Protein AF-A0A6P6VI72-F1 (afdb_monomer)

Secondary structure (DSSP, 8-state):
--------------GGGTTS--SS-----S--B-TTSSBPEEEE--STTSTT-EEEE-TTTTSTTS---EEE-PPPPPHHHHHHHHHHHHHHHHHHHHHHHHHHHHHHHHHHHHHHHHHHHHHHHHHHTSS----------

Mean predicted aligned error: 15.2 Å

Foldseek 3Di:
DDQPDDPDDDDPDDPPVVPPPPDDPPDDPDFDAFPVRHGWDKDADCDPVGHRWIWTAFPCANHPPGPNDIGTDDDDDPPVCVPVVVVVVVVVVVVVVVVVVVVVVVVVVVCVVVVVVVVVVVVVVVVVPPPPDDDDDDDDD

Radius of gyration: 37.52 Å; Cα contacts (8 Å, |Δi|>4): 87; chains: 1; bounding box: 68×48×122 Å

Nearest PDB structures (foldseek):
  7jl5-assembly1_A  TM=8.014E-01  e=8.087E-03  Homo sapiens

Structure (mmCIF, N/CA/C/O backbone):
data_AF-A0A6P6VI72-F1
#
_entry.id   AF-A0A6P6VI72-F1
#
loop_
_atom_site.group_PDB
_atom_site.id
_atom_site.type_symbol
_atom_site.label_atom_id
_atom_site.label_alt_id
_atom_site.label_comp_id
_atom_site.label_asym_id
_atom_site.label_entity_id
_atom_site.label_seq_id
_atom_site.pdbx_PDB_ins_code
_atom_site.Cartn_x
_atom_site.Cartn_y
_atom_site.Cartn_z
_atom_site.occupancy
_atom_site.B_iso_or_equiv
_atom_site.auth_seq_id
_atom_site.auth_comp_id
_atom_site.auth_asym_id
_atom_site.auth_atom_id
_atom_site.pdbx_PDB_model_num
ATOM 1 N N . MET A 1 1 ? -21.541 -17.098 5.879 1.00 33.81 1 MET A N 1
ATOM 2 C CA . MET A 1 1 ? -21.986 -16.789 7.252 1.00 33.81 1 MET A CA 1
ATOM 3 C C . MET A 1 1 ? -20.818 -17.137 8.145 1.00 33.81 1 MET A C 1
ATOM 5 O O . MET A 1 1 ? -20.453 -18.300 8.173 1.00 33.81 1 MET A O 1
ATOM 9 N N . ILE A 1 2 ? -20.133 -16.143 8.708 1.00 41.06 2 ILE A N 1
ATOM 10 C CA . ILE A 1 2 ? -18.935 -16.392 9.517 1.00 41.06 2 ILE A CA 1
ATOM 11 C C . ILE A 1 2 ? -19.431 -16.778 10.911 1.00 41.06 2 ILE A C 1
ATOM 13 O O . ILE A 1 2 ? -20.014 -15.943 11.602 1.00 41.06 2 ILE A O 1
ATOM 17 N N . GLU A 1 3 ? -19.286 -18.054 11.270 1.00 39.03 3 GLU A N 1
ATOM 18 C CA . GLU A 1 3 ? -19.596 -18.570 12.603 1.00 39.03 3 GLU A CA 1
ATOM 19 C C . GLU A 1 3 ? -18.712 -17.866 13.633 1.00 39.03 3 GLU A C 1
ATOM 21 O O . GLU A 1 3 ? -17.522 -18.135 13.780 1.00 39.03 3 GLU A O 1
ATOM 26 N N . ALA A 1 4 ? -19.314 -16.935 14.365 1.00 48.12 4 ALA A N 1
ATOM 27 C CA . ALA A 1 4 ? -18.784 -16.471 15.630 1.00 48.12 4 ALA A CA 1
ATOM 28 C C . ALA A 1 4 ? -19.074 -17.560 16.667 1.00 48.12 4 ALA A C 1
ATOM 30 O O . ALA A 1 4 ? -20.086 -17.519 17.363 1.00 48.12 4 ALA A O 1
ATOM 31 N N . THR A 1 5 ? -18.218 -18.573 16.751 1.00 50.84 5 THR A N 1
ATOM 32 C CA . THR A 1 5 ? -18.278 -19.543 17.842 1.00 50.84 5 THR A CA 1
ATOM 33 C C . THR A 1 5 ? -16.997 -19.481 18.658 1.00 50.84 5 THR A C 1
ATOM 35 O O . THR A 1 5 ? -15.893 -19.571 18.134 1.00 50.84 5 THR A O 1
ATOM 38 N N . GLN A 1 6 ? -17.217 -19.348 19.968 1.00 43.47 6 GLN A N 1
ATOM 39 C CA . GLN A 1 6 ? -16.291 -19.539 21.084 1.00 43.47 6 GLN A CA 1
ATOM 40 C C . GLN A 1 6 ? -15.496 -18.321 21.591 1.00 43.47 6 GLN A C 1
ATOM 42 O O . GLN A 1 6 ? -14.293 -18.167 21.403 1.00 43.47 6 GLN A O 1
ATOM 47 N N . CYS A 1 7 ? -16.173 -17.531 22.434 1.00 41.78 7 CYS A N 1
ATOM 48 C CA . CYS A 1 7 ? -15.556 -17.106 23.691 1.00 41.78 7 CYS A CA 1
ATOM 49 C C . CYS A 1 7 ? -15.208 -18.370 24.494 1.00 41.78 7 CYS A C 1
ATOM 51 O O . CYS A 1 7 ? -16.119 -19.096 24.887 1.00 41.78 7 CYS A O 1
ATOM 53 N N . ASN A 1 8 ? -13.925 -18.643 24.740 1.00 41.75 8 ASN A N 1
ATOM 54 C CA . ASN A 1 8 ? -13.523 -19.656 25.713 1.00 41.75 8 ASN A CA 1
ATOM 55 C C . ASN A 1 8 ? -13.423 -18.986 27.098 1.00 41.75 8 ASN A C 1
ATOM 57 O O . ASN A 1 8 ? -12.559 -18.122 27.281 1.00 41.75 8 ASN A O 1
ATOM 61 N N . PRO A 1 9 ? -14.307 -19.298 28.061 1.00 56.25 9 PRO A N 1
ATOM 62 C CA . PRO A 1 9 ? -14.168 -18.820 29.425 1.00 56.25 9 PRO A CA 1
ATOM 63 C C . PRO A 1 9 ? -13.152 -19.708 30.160 1.00 56.25 9 PRO A C 1
ATOM 65 O O . PRO A 1 9 ? -13.051 -20.895 29.881 1.00 56.25 9 PRO A O 1
ATOM 68 N N . LEU A 1 10 ? -12.465 -19.139 31.155 1.00 37.06 10 LEU A N 1
ATOM 69 C CA . LEU A 1 10 ? -11.493 -19.778 32.064 1.00 37.06 10 LEU A CA 1
ATOM 70 C C . LEU A 1 10 ? -10.015 -19.693 31.644 1.00 37.06 10 LEU A C 1
ATOM 72 O O . LEU A 1 10 ? -9.345 -20.674 31.334 1.00 37.06 10 LEU A O 1
ATOM 76 N N . ARG A 1 11 ? -9.440 -18.510 31.871 1.00 36.50 11 ARG A N 1
ATOM 77 C CA . ARG A 1 11 ? -8.208 -18.438 32.665 1.00 36.50 11 ARG A CA 1
ATOM 78 C C . ARG A 1 11 ? -8.388 -17.316 33.677 1.00 36.50 11 ARG A C 1
ATOM 80 O O . ARG A 1 11 ? -8.614 -16.178 33.284 1.00 36.50 11 ARG A O 1
ATOM 87 N N . SER A 1 12 ? -8.380 -17.662 34.961 1.00 32.91 12 SER A N 1
ATOM 88 C CA . SER A 1 12 ? -8.450 -16.726 36.085 1.00 32.91 12 SER A CA 1
ATOM 89 C C . SER A 1 12 ? -7.448 -15.590 35.874 1.00 32.91 12 SER A C 1
ATOM 91 O O . SER A 1 12 ? -6.236 -15.812 35.921 1.00 32.91 12 SER A O 1
ATOM 93 N N . PHE A 1 13 ? -7.957 -14.399 35.571 1.00 40.06 13 PHE A N 1
ATOM 94 C CA . PHE A 1 13 ? -7.150 -13.200 35.411 1.00 40.06 13 PHE A CA 1
ATOM 95 C C . PHE A 1 13 ? -6.790 -12.712 36.814 1.00 40.06 13 PHE A C 1
ATOM 97 O O . PHE A 1 13 ? -7.642 -12.230 37.556 1.00 40.06 13 PHE A O 1
ATOM 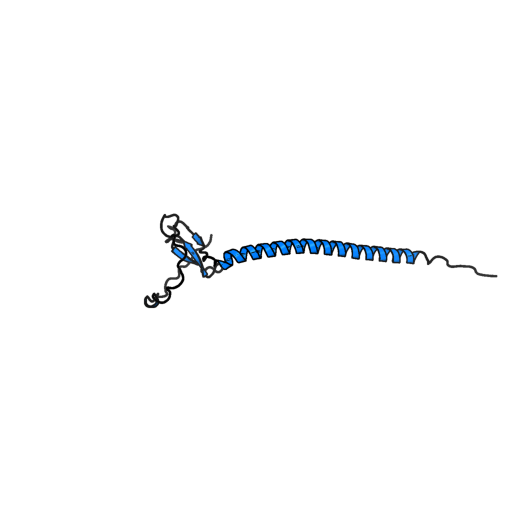104 N N . ASP A 1 14 ? -5.545 -12.950 37.209 1.00 41.22 14 ASP A N 1
ATOM 105 C CA . ASP A 1 14 ? -4.980 -12.46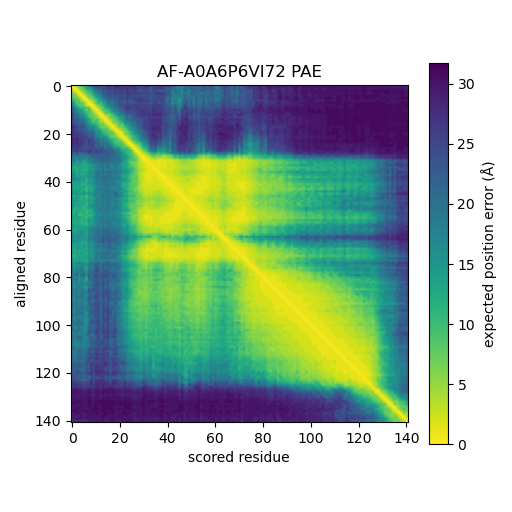7 38.462 1.00 41.22 14 ASP A CA 1
ATOM 106 C C . ASP A 1 14 ? -4.853 -10.934 38.399 1.00 41.22 14 ASP A C 1
ATOM 108 O O . ASP A 1 14 ? -4.084 -10.387 37.604 1.00 41.22 14 ASP A O 1
ATOM 112 N N . GLN A 1 15 ? -5.636 -10.252 39.237 1.00 44.12 15 GLN A N 1
ATOM 113 C CA . GLN A 1 15 ? -5.708 -8.791 39.369 1.00 44.12 15 GLN A CA 1
ATOM 114 C C . GLN A 1 15 ? -4.389 -8.150 39.843 1.00 44.12 15 GLN A C 1
ATOM 116 O O . GLN A 1 15 ? -4.244 -6.930 39.810 1.00 44.12 15 GLN A O 1
ATOM 121 N N . SER A 1 16 ? -3.387 -8.940 40.244 1.00 37.41 16 SER A N 1
ATOM 122 C CA . SER A 1 16 ? -2.093 -8.429 40.715 1.00 37.41 16 SER A CA 1
ATOM 123 C C . SER A 1 16 ? -1.173 -7.881 39.612 1.00 37.41 16 SER A C 1
ATOM 125 O O . SER A 1 16 ? -0.183 -7.214 39.919 1.00 37.41 16 SER A O 1
ATOM 127 N N . LYS A 1 17 ? -1.484 -8.102 38.323 1.00 38.94 17 LYS A N 1
ATOM 128 C CA . LYS A 1 17 ? -0.641 -7.650 37.192 1.00 38.94 17 LYS A CA 1
ATOM 129 C C . LYS A 1 17 ? -1.065 -6.328 36.545 1.00 38.94 17 LYS A C 1
ATOM 131 O O . LYS A 1 17 ? -0.441 -5.888 35.581 1.00 38.94 17 LYS A O 1
ATOM 136 N N . GLU A 1 18 ? -2.070 -5.658 37.099 1.00 39.41 18 GLU A N 1
ATOM 137 C CA . GLU 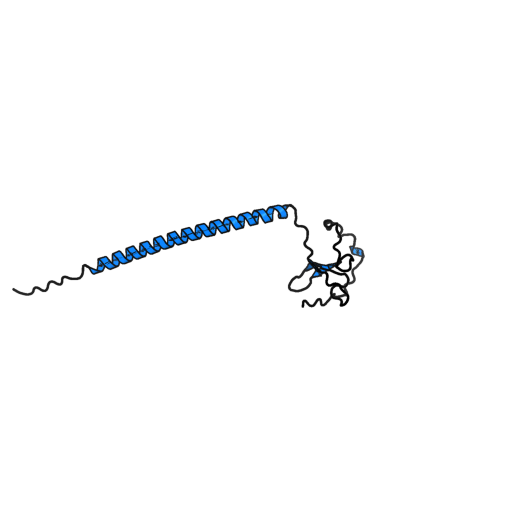A 1 18 ? -2.702 -4.465 36.517 1.00 39.41 18 GLU A CA 1
ATOM 138 C C . GLU A 1 18 ? -1.819 -3.194 36.527 1.00 39.41 18 GLU A C 1
ATOM 140 O O . GLU A 1 18 ? -2.162 -2.184 35.917 1.00 39.41 18 GLU A O 1
ATOM 145 N N . ASN A 1 19 ? -0.638 -3.239 37.157 1.00 28.67 19 ASN A N 1
ATOM 146 C CA . ASN A 1 19 ? 0.215 -2.060 37.352 1.00 28.67 19 ASN A CA 1
ATOM 147 C C . ASN A 1 19 ? 1.510 -2.010 36.516 1.00 28.67 19 ASN A C 1
ATOM 149 O O . ASN A 1 19 ? 2.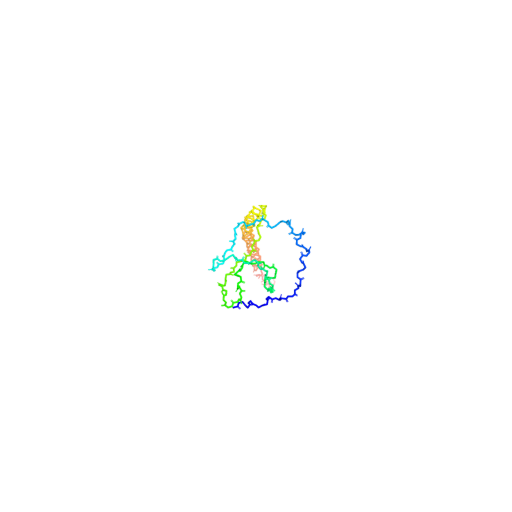273 -1.065 36.682 1.00 28.67 19 ASN A O 1
ATOM 153 N N . VAL A 1 20 ? 1.775 -2.965 35.610 1.00 38.22 20 VAL A N 1
ATOM 154 C CA . VAL A 1 20 ? 3.031 -2.982 34.810 1.00 38.22 20 VAL A CA 1
ATOM 155 C C . VAL A 1 20 ? 2.808 -2.766 33.304 1.00 38.22 20 VAL A C 1
ATOM 157 O O . VAL A 1 20 ? 3.749 -2.462 32.580 1.00 38.22 20 VAL A O 1
ATOM 160 N N . VAL A 1 21 ? 1.567 -2.812 32.812 1.00 37.31 21 VAL A N 1
ATOM 161 C CA . VAL A 1 21 ? 1.241 -2.504 31.404 1.00 37.31 21 VAL A CA 1
ATOM 162 C C . VAL A 1 21 ? 0.489 -1.172 31.327 1.00 37.31 21 VAL A C 1
ATOM 164 O O . VAL A 1 21 ? -0.651 -1.096 30.886 1.00 37.31 21 VAL A O 1
ATOM 167 N N . LYS A 1 22 ? 1.121 -0.105 31.818 1.00 38.16 22 LYS A N 1
ATOM 168 C CA . LYS A 1 22 ? 0.681 1.283 31.618 1.00 38.16 22 LYS A CA 1
ATOM 169 C C . LYS A 1 22 ? 1.779 2.056 30.903 1.00 38.16 22 LYS A C 1
ATOM 171 O O . LYS A 1 22 ? 2.387 2.939 31.478 1.00 38.16 22 LYS A O 1
ATOM 176 N N . GLU A 1 23 ? 2.047 1.706 29.653 1.00 43.16 23 GLU A N 1
ATOM 177 C CA . GLU A 1 23 ? 2.812 2.576 28.760 1.00 43.16 23 GLU A CA 1
ATOM 178 C C . GLU A 1 23 ? 2.486 2.177 27.307 1.00 43.16 23 GLU A C 1
ATOM 180 O O . GLU A 1 23 ? 2.757 1.047 26.901 1.00 43.16 23 GLU A O 1
ATOM 185 N N . SER A 1 24 ? 1.900 3.104 26.534 1.00 44.12 24 SER A N 1
ATOM 186 C CA . SER A 1 24 ? 1.738 3.114 25.057 1.00 44.12 24 SER A CA 1
ATOM 187 C C . SER A 1 24 ? 0.387 2.810 24.363 1.00 44.12 24 SER A C 1
ATOM 189 O O . SER A 1 24 ? 0.376 2.692 23.137 1.00 44.12 24 SER A O 1
ATOM 191 N N . GLU A 1 25 ? -0.767 2.812 25.042 1.00 52.38 25 GLU A N 1
ATOM 192 C CA . GLU A 1 25 ? -2.086 2.867 24.359 1.00 52.38 25 GLU A CA 1
ATOM 193 C C . GLU A 1 25 ? -2.816 4.201 24.592 1.00 52.38 25 GLU A C 1
ATOM 195 O O . GLU A 1 25 ? -3.921 4.247 25.119 1.00 52.38 25 GLU A O 1
ATOM 200 N N . GLU A 1 26 ? -2.223 5.313 24.163 1.00 50.94 26 GLU A N 1
ATOM 201 C CA . GLU A 1 26 ? -2.953 6.578 24.028 1.00 50.94 26 GLU A CA 1
ATOM 202 C C . GLU A 1 26 ? -2.735 7.149 22.628 1.00 50.94 26 GLU A C 1
ATOM 204 O O . GLU A 1 26 ? -1.843 7.955 22.429 1.00 50.94 26 GLU A O 1
ATOM 209 N N . VAL A 1 27 ? -3.535 6.700 21.650 1.00 55.56 27 VAL A N 1
ATOM 210 C CA . VAL A 1 27 ? -4.018 7.515 20.516 1.00 55.56 27 VAL A CA 1
ATOM 211 C C . VAL A 1 27 ? -5.280 6.836 19.963 1.00 55.56 27 VAL A C 1
ATOM 213 O O . VAL A 1 27 ? -5.205 5.933 19.133 1.00 55.56 27 VAL A O 1
ATOM 216 N N . THR A 1 28 ? -6.446 7.240 20.467 1.00 48.91 28 THR A N 1
ATOM 217 C CA . THR A 1 28 ? -7.753 7.346 19.773 1.00 48.91 28 THR A CA 1
ATOM 218 C C . THR A 1 28 ? -8.760 7.822 20.819 1.00 48.91 28 THR A C 1
ATOM 220 O O . THR A 1 28 ? -9.471 7.046 21.440 1.00 48.91 28 THR A O 1
ATOM 223 N N . THR A 1 29 ? -8.792 9.127 21.076 1.00 59.69 29 THR A N 1
ATOM 224 C CA . THR A 1 29 ? -9.616 9.734 22.138 1.00 59.69 29 THR A CA 1
ATOM 225 C C . THR A 1 29 ? -11.109 9.826 21.794 1.00 59.69 29 THR A C 1
ATOM 227 O O . THR A 1 29 ? -11.864 10.479 22.510 1.00 59.69 29 THR A O 1
ATOM 230 N N . VAL A 1 30 ? -11.566 9.156 20.727 1.00 74.62 30 VAL A N 1
ATOM 231 C CA . VAL A 1 30 ? -12.988 9.080 20.368 1.00 74.62 30 VAL A CA 1
ATOM 232 C C . VAL A 1 30 ? -13.479 7.641 20.544 1.00 74.62 30 VAL A C 1
ATOM 234 O O . VAL A 1 30 ? -13.006 6.750 19.832 1.00 74.62 30 VAL A O 1
ATOM 237 N N . PRO A 1 31 ? -14.430 7.386 21.461 1.00 82.94 31 PRO A N 1
ATOM 238 C CA . PRO A 1 31 ? -14.991 6.056 21.645 1.00 82.94 31 PRO A CA 1
ATOM 239 C C . PRO A 1 31 ? -15.788 5.634 20.403 1.00 82.94 31 PRO A C 1
ATOM 241 O O . PRO A 1 31 ? -16.751 6.286 19.996 1.00 82.94 31 PRO A O 1
ATOM 244 N N . VAL A 1 32 ? -15.399 4.509 19.799 1.00 91.88 32 VAL A N 1
ATOM 245 C CA . VAL A 1 32 ? -16.131 3.904 18.679 1.00 91.88 32 VAL A CA 1
ATOM 246 C C . VAL A 1 32 ? -17.472 3.383 19.200 1.00 91.88 32 VAL A C 1
ATOM 248 O O . VAL A 1 32 ? -17.508 2.569 20.123 1.00 91.88 32 VAL A O 1
ATOM 251 N N . THR A 1 33 ? -18.580 3.844 18.621 1.00 95.56 33 THR A N 1
ATOM 252 C CA . THR A 1 33 ? -19.945 3.529 19.079 1.00 95.56 33 THR A CA 1
ATOM 253 C C . THR A 1 33 ? -20.606 2.518 18.140 1.00 95.56 33 THR A C 1
ATOM 255 O O . THR A 1 33 ? -20.512 2.646 16.922 1.00 95.56 33 THR A O 1
ATOM 258 N N . CYS A 1 34 ? -21.276 1.505 18.694 1.00 94.94 34 CYS A N 1
ATOM 259 C CA . CYS A 1 34 ? -22.027 0.518 17.914 1.00 94.94 34 CYS A CA 1
ATOM 260 C C . CYS A 1 34 ? -23.410 1.043 17.484 1.00 94.94 34 CYS A C 1
ATOM 262 O O . CYS A 1 34 ? -23.881 2.070 17.970 1.00 94.94 34 CYS A O 1
ATOM 264 N N . HIS A 1 35 ? -24.128 0.291 16.643 1.00 94.06 35 HIS A N 1
ATOM 265 C CA . HIS A 1 35 ? -25.464 0.684 16.165 1.00 94.06 35 HIS A CA 1
ATOM 266 C C . HIS A 1 35 ? -26.539 0.772 17.263 1.00 94.06 35 HIS A C 1
ATOM 268 O O . HIS A 1 35 ? -27.592 1.355 17.036 1.00 94.06 35 HIS A O 1
ATOM 274 N N . CYS A 1 36 ? -26.281 0.247 18.466 1.00 92.69 36 CYS A N 1
ATOM 275 C CA . CYS A 1 36 ? -27.163 0.436 19.624 1.00 92.69 36 CYS A CA 1
ATOM 276 C C . CYS A 1 36 ? -26.976 1.798 20.318 1.00 92.69 36 CYS A C 1
ATOM 278 O O . CYS A 1 36 ? -27.606 2.029 21.346 1.00 92.69 36 CYS A O 1
ATOM 280 N N . GLY A 1 37 ? -26.053 2.649 19.850 1.00 92.62 37 GLY A N 1
ATOM 281 C CA . GLY A 1 37 ? -25.683 3.899 20.527 1.00 92.62 37 GLY A CA 1
ATOM 282 C C . GLY A 1 37 ? -24.787 3.706 21.758 1.00 92.62 37 GLY A C 1
ATOM 283 O O . GLY A 1 37 ? -24.546 4.654 22.497 1.00 92.62 37 GLY A O 1
ATOM 284 N N . LYS A 1 38 ? -24.286 2.486 21.993 1.00 92.38 38 LYS A N 1
ATOM 285 C CA . LYS A 1 38 ? -23.392 2.145 23.114 1.00 92.38 38 LYS A CA 1
ATOM 286 C C . LYS A 1 38 ? -21.935 2.073 22.658 1.00 92.38 38 LYS A C 1
ATOM 288 O O . LYS A 1 38 ? -21.677 1.721 21.503 1.00 92.38 38 LYS A O 1
ATOM 293 N N . ALA A 1 39 ? -20.991 2.326 23.565 1.00 93.38 39 ALA A N 1
ATOM 294 C CA . ALA A 1 39 ? -19.568 2.137 23.292 1.00 93.38 39 ALA A CA 1
ATOM 295 C C . ALA A 1 39 ? -19.279 0.686 22.867 1.00 93.38 39 ALA A C 1
ATOM 297 O O . ALA A 1 39 ? -19.791 -0.269 23.453 1.00 93.38 39 ALA A O 1
ATOM 298 N N . SER A 1 40 ? -18.482 0.528 21.815 1.00 94.06 40 SER A N 1
ATOM 299 C CA . SER A 1 40 ? -18.052 -0.780 21.326 1.00 94.06 40 SER A CA 1
ATOM 300 C C . SER A 1 40 ? -16.921 -1.350 22.185 1.00 94.06 40 SER A C 1
ATOM 302 O O . SER A 1 40 ? -16.170 -0.616 22.830 1.00 94.06 40 SER A O 1
ATOM 304 N N . LYS A 1 41 ? -16.792 -2.678 22.191 1.00 92.50 41 LYS A N 1
ATOM 305 C CA . LYS A 1 41 ? -15.700 -3.397 22.854 1.00 92.50 41 LYS A CA 1
ATOM 306 C C . LYS A 1 41 ? -14.623 -3.749 21.840 1.00 92.50 41 LYS A C 1
ATOM 308 O O . LYS A 1 41 ? -14.940 -4.176 20.736 1.00 92.50 41 LYS A O 1
ATOM 313 N N . LEU A 1 42 ? -13.361 -3.628 22.233 1.00 93.38 42 LEU A N 1
ATOM 314 C CA . LEU A 1 42 ? -12.226 -4.067 21.429 1.00 93.38 42 LEU A CA 1
ATOM 315 C C . LEU A 1 42 ? -11.913 -5.538 21.747 1.00 93.38 42 LEU A C 1
ATOM 317 O O . LEU A 1 42 ? -11.514 -5.857 22.866 1.00 93.38 42 LEU A O 1
ATOM 321 N N . ARG A 1 43 ? -12.115 -6.438 20.782 1.00 93.25 43 ARG A N 1
ATOM 322 C CA . ARG A 1 43 ? -11.841 -7.883 20.885 1.00 93.25 43 ARG A CA 1
ATOM 323 C C . ARG A 1 43 ? -10.714 -8.298 19.936 1.00 93.25 43 ARG A C 1
ATOM 325 O O . ARG A 1 43 ? -10.348 -7.548 19.036 1.00 93.25 43 ARG A O 1
ATOM 332 N N . THR A 1 44 ? -10.171 -9.497 20.138 1.00 93.50 44 THR A N 1
ATOM 333 C CA . THR A 1 44 ? -9.148 -10.113 19.279 1.00 93.50 44 THR A CA 1
ATOM 334 C C . THR A 1 44 ? -9.760 -11.282 18.517 1.00 93.50 44 THR A C 1
ATOM 336 O O . THR A 1 44 ? -10.453 -12.109 19.106 1.00 93.50 44 THR A O 1
ATOM 339 N N . SER A 1 45 ? -9.517 -11.335 17.213 1.00 92.31 45 SER A N 1
ATOM 340 C CA . SER A 1 45 ? -9.880 -12.447 16.346 1.00 92.31 45 SER A CA 1
ATOM 341 C C . SER A 1 45 ? -8.932 -13.620 16.574 1.00 92.31 45 SER A C 1
ATOM 343 O O . SER A 1 45 ? -7.714 -13.452 16.616 1.00 92.31 45 SER A O 1
ATOM 345 N N . TRP A 1 46 ? -9.506 -14.810 16.699 1.00 91.62 46 TRP A N 1
ATOM 346 C CA . TRP A 1 46 ? -8.781 -16.074 16.855 1.00 91.62 46 TRP A CA 1
ATOM 347 C C . TRP A 1 46 ? -9.107 -17.068 15.737 1.00 91.62 46 TRP A C 1
ATOM 349 O O . TRP A 1 46 ? -8.788 -18.243 15.848 1.00 91.62 46 TRP A O 1
ATOM 359 N N . THR A 1 47 ? -9.749 -16.603 14.664 1.00 89.62 47 THR A N 1
ATOM 360 C CA . THR A 1 47 ? -9.998 -17.414 13.467 1.00 89.62 47 THR A CA 1
ATOM 361 C C . THR A 1 47 ? -8.691 -17.673 12.724 1.00 89.62 47 THR A C 1
ATOM 363 O O . THR A 1 47 ? -7.872 -16.754 12.639 1.00 89.62 47 THR A O 1
ATOM 366 N N . ASP A 1 48 ? -8.560 -18.829 12.075 1.00 92.50 48 ASP A N 1
ATOM 367 C CA . ASP A 1 48 ? -7.386 -19.176 11.255 1.00 92.50 48 ASP A CA 1
ATOM 368 C C . ASP A 1 48 ? -7.101 -18.161 10.135 1.00 92.50 48 ASP A C 1
ATOM 370 O O . ASP A 1 48 ? -5.948 -17.919 9.788 1.00 92.50 48 ASP A O 1
ATOM 374 N N . GLU A 1 49 ? -8.138 -17.508 9.600 1.00 94.00 49 GLU A N 1
ATOM 375 C CA . GLU A 1 49 ? -7.998 -16.476 8.562 1.00 94.00 49 GLU A CA 1
ATOM 376 C C . GLU A 1 49 ? -7.386 -15.164 9.083 1.00 94.00 49 GLU A C 1
ATOM 378 O O . GLU A 1 49 ? -6.753 -14.425 8.332 1.00 94.00 49 GLU A O 1
ATOM 383 N N . ASN A 1 50 ? -7.605 -14.839 10.362 1.00 93.31 50 ASN A N 1
ATOM 384 C CA . ASN A 1 50 ? -7.253 -13.547 10.961 1.00 93.31 50 ASN A CA 1
ATOM 385 C C . ASN A 1 50 ? -6.756 -13.698 12.415 1.00 93.31 50 ASN A C 1
ATOM 387 O O . ASN A 1 50 ? -7.337 -13.085 13.320 1.00 93.31 50 ASN A O 1
ATOM 391 N N . PRO A 1 51 ? -5.720 -14.509 12.684 1.00 94.06 51 PRO A N 1
ATOM 392 C CA . PRO A 1 51 ? -5.260 -14.761 14.042 1.00 94.06 51 PRO A CA 1
ATOM 393 C C . PRO A 1 51 ? -4.640 -13.499 14.651 1.00 94.06 51 PRO A C 1
ATOM 395 O O . PRO A 1 51 ? -3.820 -12.819 14.036 1.00 94.06 51 PRO A O 1
ATOM 398 N N . GLY A 1 52 ? -5.039 -13.164 15.877 1.00 92.56 52 GLY A N 1
ATOM 399 C CA . GLY A 1 52 ? -4.482 -12.048 16.644 1.00 92.56 52 GLY A CA 1
ATOM 400 C C . GLY A 1 52 ? -4.925 -10.649 16.195 1.00 92.56 52 GLY A C 1
ATOM 401 O O . GLY A 1 52 ? -4.568 -9.666 16.847 1.00 92.56 52 GLY A O 1
ATOM 402 N N . ARG A 1 53 ? -5.716 -10.513 15.120 1.00 95.06 53 ARG A N 1
ATOM 403 C CA . ARG A 1 53 ? -6.171 -9.200 14.631 1.00 95.06 53 ARG A CA 1
ATOM 404 C C . ARG A 1 53 ? -7.288 -8.645 15.518 1.00 95.06 53 ARG A C 1
ATOM 406 O O . ARG A 1 53 ? -8.256 -9.343 15.799 1.00 95.06 53 ARG A O 1
ATOM 413 N N . ARG A 1 54 ? -7.188 -7.389 15.959 1.00 95.12 54 ARG A N 1
ATOM 414 C CA . ARG A 1 54 ? -8.185 -6.765 16.851 1.00 95.12 54 ARG A CA 1
ATOM 415 C C . ARG A 1 54 ? -9.311 -6.087 16.075 1.00 95.12 54 ARG A C 1
ATOM 417 O O . ARG A 1 54 ? -9.080 -5.583 14.982 1.00 95.12 54 ARG A O 1
ATOM 424 N N . PHE A 1 55 ? -10.508 -6.031 16.648 1.00 94.38 55 PHE A N 1
ATOM 425 C CA . PHE A 1 55 ? -11.676 -5.360 16.076 1.00 94.38 55 PHE A CA 1
ATOM 426 C C . PHE A 1 55 ? -12.601 -4.803 17.164 1.00 94.38 55 PHE A C 1
ATOM 428 O O . PHE A 1 55 ? -12.727 -5.374 18.246 1.00 94.38 55 PHE A O 1
ATOM 435 N N . PHE A 1 56 ? -13.262 -3.689 16.871 1.00 94.62 56 PHE A N 1
ATOM 436 C CA . PHE A 1 56 ? -14.366 -3.150 17.650 1.00 94.62 56 PHE A CA 1
ATOM 437 C C . PHE A 1 56 ? -15.660 -3.894 17.328 1.00 94.62 56 PHE A C 1
ATOM 439 O O . PHE A 1 56 ? -15.976 -4.124 16.161 1.00 94.62 56 PHE A O 1
ATOM 446 N N . CYS A 1 57 ? -16.439 -4.233 18.350 1.00 93.88 57 CYS A N 1
ATOM 447 C CA . CYS A 1 57 ? -17.718 -4.905 18.182 1.00 93.88 57 CYS A CA 1
ATOM 448 C C . CYS A 1 57 ? -18.774 -4.441 19.188 1.00 93.88 57 CYS A C 1
ATOM 450 O O . CYS A 1 57 ? -18.465 -3.830 20.213 1.00 93.88 57 CYS A O 1
ATOM 452 N N . CYS A 1 58 ? -20.042 -4.744 18.904 1.00 94.12 58 CYS A N 1
ATOM 453 C CA . CYS A 1 58 ? -21.103 -4.597 19.902 1.00 94.12 58 CYS A CA 1
ATOM 454 C C . CYS A 1 58 ? -20.779 -5.427 21.159 1.00 94.12 58 CYS A C 1
ATOM 456 O O . CYS A 1 58 ? -20.107 -6.456 21.087 1.00 94.12 58 CYS A O 1
ATOM 458 N N . GLU A 1 59 ? -21.278 -5.000 22.317 1.00 89.50 59 GLU A N 1
ATOM 459 C CA . GLU A 1 59 ? -21.166 -5.776 23.552 1.00 89.50 59 GLU A CA 1
ATOM 460 C C . GLU A 1 59 ? -21.729 -7.195 23.391 1.00 89.50 59 GLU A C 1
ATOM 462 O O . GLU A 1 59 ? -21.027 -8.153 23.712 1.00 89.50 59 GLU A O 1
ATOM 467 N N . ASN A 1 60 ? -22.905 -7.302 22.769 1.00 89.25 60 ASN A N 1
ATOM 468 C CA . ASN A 1 60 ? -23.611 -8.554 22.489 1.00 89.25 60 ASN A CA 1
ATOM 469 C C . ASN A 1 60 ? -23.231 -9.144 21.112 1.00 89.25 60 ASN A C 1
ATOM 471 O O . ASN A 1 60 ? -24.038 -9.782 20.439 1.00 89.25 60 ASN A O 1
ATOM 475 N N . TYR A 1 61 ? -22.034 -8.847 20.600 1.00 87.38 61 TYR A N 1
ATOM 476 C CA . TYR A 1 61 ? -21.602 -9.351 19.295 1.00 87.38 61 TYR A CA 1
ATOM 477 C C . TYR A 1 61 ? -21.502 -10.884 19.293 1.00 87.38 61 TYR A C 1
ATOM 479 O O . TYR A 1 61 ? -20.807 -11.458 20.133 1.00 87.38 61 TYR A O 1
ATOM 487 N N . GLY A 1 62 ? -22.165 -11.525 18.324 1.00 82.75 62 GLY A N 1
ATOM 488 C CA . GLY A 1 62 ? -22.285 -12.986 18.226 1.00 82.75 62 GLY A CA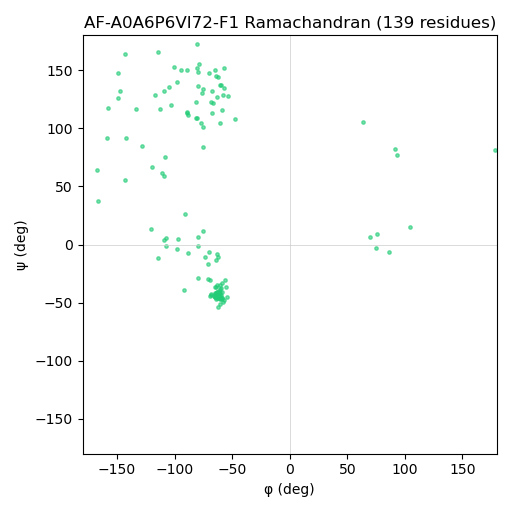 1
ATOM 489 C C . GLY A 1 62 ? -23.455 -13.575 19.023 1.00 82.75 62 GLY A C 1
ATOM 490 O O . GLY A 1 62 ? -23.746 -14.758 18.888 1.00 82.75 62 GLY A O 1
ATOM 491 N N . GLU A 1 63 ? -24.154 -12.760 19.813 1.00 84.31 63 GLU A N 1
ATOM 492 C CA . GLU A 1 63 ? -25.382 -13.146 20.505 1.00 84.31 63 GLU A CA 1
ATOM 493 C C . GLU A 1 63 ? -26.599 -12.735 19.663 1.00 84.31 63 GLU A C 1
ATOM 495 O O . GLU A 1 63 ? -26.561 -11.741 18.933 1.00 84.31 63 GLU A O 1
ATOM 500 N N . GLY A 1 64 ? -27.708 -13.474 19.766 1.00 76.88 64 GLY A N 1
ATOM 501 C CA . GLY A 1 64 ? -28.909 -13.241 18.946 1.00 76.88 64 GLY A CA 1
ATOM 502 C C . GLY A 1 64 ? -29.585 -11.873 19.142 1.00 76.88 64 GLY A C 1
ATOM 503 O O . GLY A 1 64 ? -30.462 -11.509 18.367 1.00 76.88 64 GLY A O 1
ATOM 504 N N . ASN A 1 65 ? -29.182 -11.107 20.159 1.00 83.88 65 ASN A N 1
ATOM 505 C CA . ASN A 1 65 ? -29.672 -9.760 20.468 1.00 83.88 65 ASN A CA 1
ATOM 506 C C . ASN A 1 65 ? -28.641 -8.648 20.156 1.00 83.88 65 ASN A C 1
ATOM 508 O O . ASN A 1 65 ? -28.864 -7.488 20.511 1.00 83.88 65 ASN A O 1
ATOM 512 N N . GLY A 1 66 ? -27.498 -8.976 19.546 1.00 86.50 66 GLY A N 1
ATOM 513 C CA . GLY A 1 66 ? -26.490 -8.002 19.135 1.00 86.50 66 GLY A CA 1
ATOM 514 C C . GLY A 1 66 ? -26.843 -7.300 17.827 1.00 86.50 66 GLY A C 1
ATOM 515 O O . GLY A 1 66 ? -27.424 -7.888 16.924 1.00 86.50 66 GLY A O 1
ATOM 516 N N . CYS A 1 67 ? -26.426 -6.040 17.672 1.00 93.06 67 CYS A N 1
ATOM 517 C CA . CYS A 1 67 ? -26.679 -5.272 16.443 1.00 93.06 67 CYS A CA 1
ATOM 518 C C . CYS A 1 67 ? -25.727 -5.588 15.277 1.00 93.06 67 CYS A C 1
ATOM 520 O O . CYS A 1 67 ? -25.722 -4.869 14.283 1.00 93.06 67 CYS A O 1
ATOM 522 N N . GLY A 1 68 ? -24.865 -6.600 15.414 1.00 90.88 68 GLY A N 1
ATOM 523 C CA . GLY A 1 68 ? -23.919 -7.002 14.369 1.00 90.88 68 GLY A CA 1
ATOM 524 C C . GLY A 1 68 ? -22.776 -6.017 14.086 1.00 90.88 68 GLY A C 1
ATOM 525 O O . GLY A 1 68 ? -22.016 -6.245 13.152 1.00 90.88 68 GLY A O 1
ATOM 526 N N . PHE A 1 69 ? -22.619 -4.942 14.871 1.00 94.56 69 PHE A N 1
ATOM 527 C CA . PHE A 1 69 ? -21.536 -3.972 14.669 1.00 94.56 69 PHE A CA 1
ATOM 528 C C . PHE A 1 69 ? -20.153 -4.636 14.742 1.00 94.56 69 PHE A C 1
ATOM 530 O O . PHE A 1 69 ? -19.843 -5.297 15.739 1.00 94.56 69 PHE A O 1
ATOM 537 N N . PHE A 1 70 ? -19.331 -4.389 13.721 1.00 94.06 70 PHE A N 1
ATOM 538 C CA . PHE A 1 70 ? -17.971 -4.894 13.563 1.00 94.06 70 PHE A CA 1
ATOM 539 C C . PHE A 1 70 ? -17.110 -3.866 12.816 1.00 94.06 70 PHE A C 1
ATOM 541 O O . PHE A 1 70 ? -17.512 -3.373 11.762 1.00 94.06 70 PHE A O 1
ATOM 548 N N . LEU A 1 71 ? -15.915 -3.573 13.326 1.00 94.50 71 LEU A N 1
ATOM 549 C CA . LEU A 1 71 ? -14.939 -2.700 12.672 1.00 94.50 71 LEU A CA 1
ATOM 550 C C . LEU A 1 71 ? -13.519 -3.142 13.030 1.00 94.50 71 LEU A C 1
ATOM 552 O O . LEU A 1 71 ? -13.183 -3.215 14.206 1.00 94.50 71 LEU A O 1
ATOM 556 N N . TRP A 1 72 ? -12.659 -3.400 12.045 1.00 94.69 72 TRP A N 1
ATOM 557 C CA . TRP A 1 72 ? -11.260 -3.737 12.320 1.00 94.69 72 TRP A CA 1
ATOM 558 C C . TRP A 1 72 ? 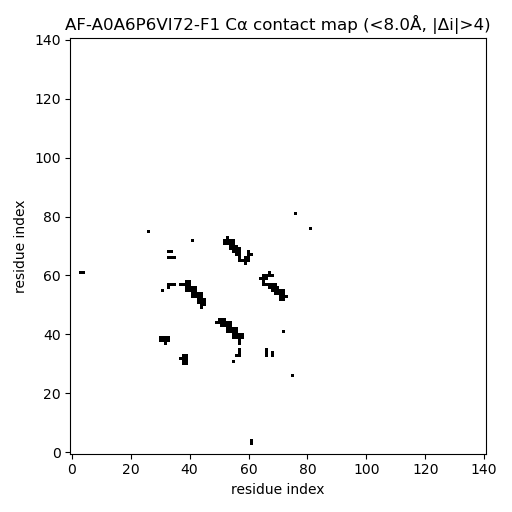-10.541 -2.604 13.066 1.00 94.69 72 TRP A C 1
ATOM 560 O O . TRP A 1 72 ? -10.711 -1.429 12.752 1.00 94.69 72 TRP A O 1
ATOM 570 N N . TYR A 1 73 ? -9.738 -2.970 14.065 1.00 93.00 73 TYR A N 1
ATOM 571 C CA . TYR A 1 73 ? -8.852 -2.042 14.754 1.00 93.00 73 TYR A CA 1
ATOM 572 C C . TYR A 1 73 ? -7.519 -2.005 14.020 1.00 93.00 73 TYR A C 1
ATOM 574 O O . TYR A 1 73 ? -6.770 -2.986 14.021 1.00 93.00 73 TYR A O 1
ATOM 582 N N . ASP A 1 74 ? -7.218 -0.852 13.438 1.00 89.31 74 ASP A N 1
ATOM 583 C CA . ASP A 1 74 ? -5.919 -0.576 12.850 1.00 89.31 74 ASP A CA 1
ATOM 584 C C . ASP A 1 74 ? -5.136 0.327 13.804 1.00 89.31 74 ASP A C 1
ATOM 586 O O . ASP A 1 74 ? -5.556 1.438 14.139 1.00 89.31 74 ASP A O 1
ATOM 590 N N . LYS A 1 75 ? -3.979 -0.161 14.262 1.00 85.19 75 LYS A N 1
ATOM 591 C CA . LYS A 1 75 ? -3.067 0.645 15.076 1.00 85.19 75 LYS A CA 1
ATOM 592 C C . LYS A 1 75 ? -2.645 1.876 14.259 1.00 85.19 75 LYS A C 1
ATOM 594 O O . LYS A 1 75 ? -2.315 1.716 13.079 1.00 85.19 75 LYS A O 1
ATOM 599 N N . PRO A 1 76 ? -2.597 3.083 14.852 1.00 83.94 76 PRO A N 1
ATOM 600 C CA . PRO A 1 76 ? -2.091 4.252 14.149 1.00 83.94 76 PRO A CA 1
ATOM 601 C C . PRO A 1 76 ? -0.691 3.974 13.590 1.00 83.94 76 PRO A C 1
ATOM 603 O O . PRO A 1 76 ? 0.208 3.524 14.305 1.00 83.94 76 PRO A O 1
ATOM 606 N N . MET A 1 77 ? -0.519 4.227 12.291 1.00 85.88 77 MET A N 1
ATOM 607 C CA . MET A 1 77 ? 0.788 4.150 11.638 1.00 85.88 77 MET A CA 1
ATOM 608 C C . MET A 1 77 ? 1.730 5.183 12.259 1.00 85.88 77 MET A C 1
ATOM 610 O O . MET A 1 77 ? 1.297 6.294 12.579 1.00 85.88 77 MET A O 1
ATOM 614 N N . CYS A 1 78 ? 3.020 4.857 12.381 1.00 88.75 78 CYS A N 1
ATOM 615 C CA . CYS A 1 78 ? 3.996 5.853 12.813 1.00 88.75 78 CYS A CA 1
ATOM 616 C C . CYS A 1 78 ? 4.109 6.982 11.772 1.00 88.75 78 CYS A C 1
ATOM 618 O O . CYS A 1 78 ? 3.927 6.758 10.571 1.00 88.75 78 CYS A O 1
ATOM 620 N N . GLU A 1 79 ? 4.426 8.199 12.223 1.00 88.38 79 GLU A N 1
ATOM 621 C CA . GLU A 1 79 ? 4.526 9.381 11.350 1.00 88.38 79 GLU A CA 1
ATOM 622 C C . GLU A 1 79 ? 5.501 9.168 10.183 1.00 88.38 79 GLU A C 1
ATOM 624 O O . GLU A 1 79 ? 5.231 9.562 9.049 1.00 88.38 79 GLU A O 1
ATOM 629 N N . GLN A 1 80 ? 6.597 8.443 10.426 1.00 90.81 80 GLN A N 1
ATOM 630 C CA . GLN A 1 80 ? 7.566 8.086 9.390 1.00 90.81 80 GLN A CA 1
ATOM 631 C C . GLN A 1 80 ? 6.938 7.217 8.289 1.00 90.81 80 GLN A C 1
ATOM 633 O O . GLN A 1 80 ? 7.129 7.488 7.103 1.00 90.81 80 GLN A O 1
ATOM 638 N N . SER A 1 81 ? 6.147 6.203 8.656 1.00 91.31 81 SER A N 1
ATOM 639 C CA . SER A 1 81 ? 5.471 5.323 7.696 1.00 91.31 81 SER A CA 1
ATOM 640 C C . SER A 1 81 ? 4.453 6.070 6.840 1.00 91.31 81 SER A C 1
ATOM 642 O O . SER A 1 81 ? 4.354 5.783 5.646 1.00 91.31 81 SER A O 1
ATOM 644 N N . LYS A 1 82 ? 3.745 7.056 7.407 1.00 90.69 82 LYS A N 1
ATOM 645 C CA . LYS A 1 82 ? 2.760 7.864 6.666 1.00 90.69 82 LYS A CA 1
ATOM 646 C C . LYS A 1 82 ? 3.382 8.599 5.477 1.00 90.69 82 LYS A C 1
ATOM 648 O O . LYS A 1 82 ? 2.724 8.752 4.452 1.00 90.69 82 LYS A O 1
ATOM 653 N N . TRP A 1 83 ? 4.646 9.014 5.579 1.00 93.19 83 TRP A N 1
ATOM 654 C CA . TRP A 1 83 ? 5.368 9.658 4.477 1.00 93.19 83 TRP A CA 1
ATOM 655 C C . TRP A 1 83 ? 6.153 8.663 3.604 1.00 93.19 83 TRP A C 1
ATOM 657 O O . TRP A 1 83 ? 6.180 8.773 2.371 1.00 93.19 83 TRP A O 1
ATOM 667 N N . LEU A 1 84 ? 6.778 7.658 4.223 1.00 96.00 84 LEU A N 1
ATOM 668 C CA . LEU A 1 84 ? 7.632 6.697 3.527 1.00 96.00 84 LEU A CA 1
ATOM 669 C C . LEU A 1 84 ? 6.834 5.765 2.606 1.00 96.00 84 LEU A C 1
ATOM 671 O O . LEU A 1 84 ? 7.231 5.551 1.464 1.00 96.00 84 LEU A O 1
ATOM 675 N N . ILE A 1 85 ? 5.693 5.236 3.056 1.00 95.94 85 ILE A N 1
ATOM 676 C CA . ILE A 1 85 ? 4.919 4.270 2.262 1.00 95.94 85 ILE A CA 1
ATOM 677 C C . ILE A 1 85 ? 4.462 4.891 0.926 1.00 95.94 85 ILE A C 1
ATOM 679 O O . ILE A 1 85 ? 4.760 4.314 -0.125 1.00 95.94 85 ILE A O 1
ATOM 683 N N . PRO A 1 86 ? 3.829 6.084 0.889 1.00 96.12 86 PRO A N 1
ATOM 684 C CA . PRO A 1 86 ? 3.433 6.697 -0.379 1.00 96.12 86 PRO A CA 1
ATOM 685 C C . PRO A 1 86 ? 4.612 7.052 -1.293 1.00 96.12 86 PRO A C 1
ATOM 687 O O . PRO A 1 86 ? 4.488 6.950 -2.518 1.00 96.12 86 PRO A O 1
ATOM 690 N N . SER A 1 87 ? 5.754 7.467 -0.729 1.00 95.81 87 SER A N 1
ATOM 691 C CA . SER A 1 87 ? 6.939 7.813 -1.525 1.00 95.81 87 SER A CA 1
ATOM 692 C C . SER A 1 87 ? 7.559 6.581 -2.193 1.00 95.81 87 SER A C 1
ATOM 694 O O . SER A 1 87 ? 7.847 6.620 -3.394 1.00 95.81 87 SER A O 1
ATOM 696 N N . LEU A 1 88 ? 7.667 5.463 -1.471 1.00 97.44 88 LEU A N 1
ATOM 697 C CA . LEU A 1 88 ? 8.118 4.185 -2.022 1.00 97.44 88 LEU A CA 1
ATOM 698 C C . LEU A 1 88 ? 7.160 3.662 -3.098 1.00 97.44 88 LEU A C 1
ATOM 700 O O . LEU A 1 88 ? 7.608 3.302 -4.185 1.00 97.44 88 LEU A O 1
ATOM 704 N N . LEU A 1 89 ? 5.844 3.711 -2.863 1.00 97.75 89 LEU A N 1
ATOM 705 C CA . LEU A 1 89 ? 4.843 3.300 -3.858 1.00 97.75 89 LEU A CA 1
ATOM 706 C C . LEU A 1 89 ? 4.914 4.125 -5.148 1.00 97.75 89 LEU A C 1
ATOM 708 O O . LEU A 1 89 ? 4.659 3.618 -6.240 1.00 97.75 89 LEU A O 1
ATOM 712 N N . ARG A 1 90 ? 5.238 5.420 -5.056 1.00 97.69 90 ARG A N 1
ATOM 713 C CA . ARG A 1 90 ? 5.476 6.247 -6.246 1.00 97.69 90 ARG A CA 1
ATOM 714 C C . ARG A 1 90 ? 6.707 5.763 -7.011 1.00 97.69 90 ARG A C 1
ATOM 716 O O . ARG A 1 90 ? 6.628 5.623 -8.227 1.00 97.69 90 ARG A O 1
ATOM 723 N N . ARG A 1 91 ? 7.805 5.470 -6.309 1.00 97.31 91 ARG A N 1
ATOM 724 C CA . ARG A 1 91 ? 9.048 4.985 -6.923 1.00 97.31 91 ARG A CA 1
ATOM 725 C C . ARG A 1 91 ? 8.855 3.642 -7.624 1.00 97.31 91 ARG A C 1
ATOM 727 O O . ARG A 1 91 ? 9.253 3.526 -8.776 1.00 97.31 91 ARG A O 1
ATOM 734 N N . VAL A 1 92 ? 8.186 2.685 -6.979 1.00 98.00 92 VAL A N 1
ATOM 735 C CA . VAL A 1 92 ? 7.887 1.370 -7.573 1.00 98.00 92 VAL A CA 1
ATOM 736 C C . VAL A 1 92 ? 7.089 1.529 -8.867 1.00 98.00 92 VAL A C 1
ATOM 738 O O . VAL A 1 92 ? 7.505 1.028 -9.905 1.00 98.00 92 VAL A O 1
ATOM 741 N N . ARG A 1 93 ? 6.013 2.327 -8.852 1.00 97.75 93 ARG A N 1
ATOM 742 C CA . ARG A 1 93 ? 5.202 2.579 -10.057 1.00 97.75 93 ARG A CA 1
ATOM 743 C C . ARG A 1 93 ? 5.995 3.230 -11.192 1.00 97.75 93 ARG A C 1
ATOM 745 O O . ARG A 1 93 ? 5.788 2.897 -12.356 1.00 97.75 93 ARG A O 1
ATOM 752 N N . MET A 1 94 ? 6.901 4.157 -10.873 1.00 97.06 94 MET A N 1
ATOM 753 C CA . MET A 1 94 ? 7.778 4.769 -11.880 1.00 97.06 94 MET A CA 1
ATOM 754 C C . MET A 1 94 ? 8.732 3.739 -12.489 1.00 97.06 94 MET A C 1
ATOM 756 O O . MET A 1 94 ? 8.850 3.669 -13.711 1.00 97.06 94 MET A O 1
ATOM 760 N N . GLN A 1 95 ? 9.348 2.902 -11.654 1.00 97.81 95 GLN A N 1
ATOM 761 C CA . GLN A 1 95 ? 10.245 1.839 -12.107 1.00 97.81 95 GLN A CA 1
ATOM 762 C C . GLN A 1 95 ? 9.515 0.806 -12.968 1.00 97.81 95 GLN A C 1
ATOM 764 O O . GLN A 1 95 ? 10.034 0.386 -13.997 1.00 97.81 95 GLN A O 1
ATOM 769 N N . GLU A 1 96 ? 8.295 0.418 -12.600 1.00 97.12 96 GLU A N 1
ATOM 770 C CA . GLU A 1 96 ? 7.466 -0.479 -13.408 1.00 97.12 96 GLU A CA 1
ATOM 771 C C . GLU A 1 96 ? 7.179 0.115 -14.794 1.00 97.12 96 GLU A C 1
ATOM 773 O O . GLU A 1 96 ? 7.329 -0.575 -15.804 1.00 97.12 96 GLU A O 1
ATOM 778 N N . ALA A 1 97 ? 6.852 1.409 -14.872 1.00 97.31 97 ALA A N 1
ATOM 779 C CA . ALA A 1 97 ? 6.619 2.090 -16.144 1.00 97.31 97 ALA A CA 1
ATOM 780 C C . ALA A 1 97 ? 7.885 2.161 -17.018 1.00 97.31 97 ALA A C 1
ATOM 782 O O . ALA A 1 97 ? 7.817 1.945 -18.232 1.00 97.31 97 ALA A O 1
ATOM 783 N N . GLU A 1 98 ? 9.045 2.445 -16.423 1.00 96.88 98 GLU A N 1
ATOM 784 C CA . GLU A 1 98 ? 10.335 2.447 -17.122 1.00 96.88 98 GLU A CA 1
ATOM 785 C C . GLU A 1 98 ? 10.721 1.047 -17.608 1.00 96.88 98 GLU A C 1
ATOM 787 O O . GLU A 1 98 ? 11.079 0.882 -18.776 1.00 96.88 98 GLU A O 1
ATOM 792 N N . ASN A 1 99 ? 10.551 0.026 -16.767 1.00 97.88 99 ASN A N 1
ATOM 793 C CA . ASN A 1 99 ? 10.818 -1.369 -17.111 1.00 97.88 99 ASN A CA 1
ATOM 794 C C . ASN A 1 99 ? 9.937 -1.855 -18.269 1.00 97.88 99 ASN A C 1
ATOM 796 O O . ASN A 1 99 ? 10.424 -2.542 -19.170 1.00 97.88 99 ASN A O 1
ATOM 800 N N . ILE A 1 100 ? 8.655 -1.472 -18.297 1.00 97.44 100 ILE A N 1
ATOM 801 C CA . ILE A 1 100 ? 7.750 -1.783 -19.415 1.00 97.44 100 ILE A CA 1
ATOM 802 C C . ILE A 1 100 ? 8.272 -1.161 -20.720 1.00 97.44 100 ILE A C 1
ATOM 804 O O . ILE A 1 100 ? 8.327 -1.837 -21.751 1.00 97.44 100 ILE A O 1
ATOM 808 N N . ARG A 1 101 ? 8.708 0.106 -20.682 1.00 96.25 101 ARG A N 1
ATOM 809 C CA . ARG A 1 101 ? 9.269 0.807 -21.852 1.00 96.25 101 ARG A CA 1
ATOM 810 C C . ARG A 1 101 ? 10.580 0.175 -22.323 1.00 96.25 101 ARG A C 1
ATOM 812 O O . ARG A 1 101 ? 10.770 0.008 -23.528 1.00 96.25 101 ARG A O 1
ATOM 819 N N . ALA A 1 102 ? 11.466 -0.185 -21.395 1.00 97.12 102 ALA A N 1
ATOM 820 C CA . ALA A 1 102 ? 12.744 -0.825 -21.693 1.00 97.12 102 ALA A CA 1
ATOM 821 C C . ALA A 1 102 ? 12.542 -2.200 -22.341 1.00 97.12 102 ALA A C 1
ATOM 823 O O . ALA A 1 102 ? 13.091 -2.455 -23.411 1.00 97.12 102 ALA A O 1
ATOM 824 N N . ARG A 1 103 ? 11.660 -3.034 -21.777 1.00 97.00 103 ARG A N 1
ATOM 825 C CA . ARG A 1 103 ? 11.319 -4.353 -22.328 1.00 97.00 103 ARG A CA 1
ATOM 826 C C . ARG A 1 103 ? 10.745 -4.261 -23.741 1.00 97.00 103 ARG A C 1
ATOM 828 O O . ARG A 1 103 ? 11.027 -5.114 -24.576 1.00 97.00 103 ARG A O 1
ATOM 835 N N . HIS A 1 104 ? 9.937 -3.240 -24.033 1.00 97.19 104 HIS A N 1
ATOM 836 C CA . HIS A 1 104 ? 9.426 -3.035 -25.389 1.00 97.19 104 HIS A CA 1
ATOM 837 C C . HIS A 1 104 ? 10.560 -2.728 -26.378 1.00 97.19 104 HIS A C 1
ATOM 839 O O . HIS A 1 104 ? 10.614 -3.325 -27.449 1.00 97.19 104 HIS A O 1
ATOM 845 N N . ARG A 1 105 ? 11.495 -1.839 -26.013 1.00 96.50 105 ARG A N 1
ATOM 846 C CA . ARG A 1 105 ? 12.675 -1.530 -26.841 1.00 96.50 105 ARG A CA 1
ATOM 847 C C . ARG A 1 105 ? 13.556 -2.755 -27.048 1.00 96.50 105 ARG A C 1
ATOM 849 O O . ARG A 1 105 ? 13.946 -3.020 -28.176 1.00 96.50 105 ARG A O 1
ATOM 856 N N . GLU A 1 106 ? 13.822 -3.509 -25.987 1.00 97.62 106 GLU A N 1
ATOM 857 C CA . GLU A 1 106 ? 14.585 -4.755 -26.050 1.00 97.62 106 GLU A CA 1
ATOM 858 C C . GLU A 1 106 ? 13.946 -5.746 -27.026 1.00 97.62 106 GLU A C 1
ATOM 860 O O . GLU A 1 106 ? 14.624 -6.253 -27.913 1.00 97.62 106 GLU A O 1
ATOM 865 N N . LYS A 1 107 ? 12.625 -5.952 -26.940 1.00 97.44 107 LYS A N 1
ATOM 866 C CA . LYS A 1 107 ? 11.897 -6.811 -27.881 1.00 97.44 107 LYS A CA 1
ATOM 867 C C . LYS A 1 107 ? 11.992 -6.306 -29.317 1.00 97.44 107 LYS A C 1
ATOM 869 O O . LYS A 1 107 ? 12.252 -7.105 -30.207 1.00 97.44 107 LYS A O 1
ATOM 874 N N . LEU A 1 108 ? 11.820 -5.002 -29.554 1.00 97.31 108 LEU A N 1
ATOM 875 C CA . LEU A 1 108 ? 11.972 -4.418 -30.892 1.00 97.31 108 LEU A CA 1
ATOM 876 C C . LEU A 1 108 ? 13.380 -4.653 -31.459 1.00 97.31 108 LEU A C 1
ATOM 878 O O . LEU A 1 108 ? 13.512 -5.077 -32.605 1.00 97.31 108 LEU A O 1
ATOM 882 N N . LEU A 1 109 ? 14.421 -4.414 -30.656 1.00 97.81 109 LEU A N 1
ATOM 883 C CA . LEU A 1 109 ? 15.811 -4.652 -31.047 1.00 97.81 109 LEU A CA 1
ATOM 884 C C . LEU A 1 109 ? 16.070 -6.136 -31.314 1.00 97.81 109 LEU A C 1
ATOM 886 O O . LEU A 1 109 ? 16.681 -6.479 -32.322 1.00 97.81 109 LEU A O 1
ATOM 890 N N . TRP A 1 110 ? 15.563 -7.019 -30.456 1.00 98.00 110 TRP A N 1
ATOM 891 C CA . TRP A 1 110 ? 15.670 -8.462 -30.631 1.00 98.00 110 TRP A CA 1
ATOM 892 C C . TRP A 1 110 ? 14.998 -8.923 -31.929 1.00 98.00 110 TRP A C 1
ATOM 894 O O . TRP A 1 110 ? 15.622 -9.633 -32.713 1.00 98.00 110 TRP A O 1
ATOM 904 N N . PHE A 1 111 ? 13.777 -8.457 -32.217 1.00 98.31 111 PHE A N 1
ATOM 905 C CA . PHE A 1 111 ? 13.091 -8.763 -33.476 1.00 98.31 111 PHE A CA 1
ATOM 906 C C . PHE A 1 111 ? 13.870 -8.258 -34.694 1.00 98.31 111 PHE A C 1
ATOM 908 O O . PHE A 1 111 ? 13.978 -8.980 -35.683 1.00 98.31 111 PHE A O 1
ATOM 915 N N . ALA A 1 112 ? 14.446 -7.054 -34.625 1.00 98.19 112 ALA A N 1
ATOM 916 C CA . ALA A 1 112 ? 15.265 -6.506 -35.704 1.00 98.19 112 ALA A CA 1
ATOM 917 C C . ALA A 1 112 ? 16.536 -7.339 -35.943 1.00 98.19 112 ALA A C 1
ATOM 919 O O . ALA A 1 112 ? 16.864 -7.644 -37.091 1.00 98.19 112 ALA A O 1
ATOM 920 N N . LEU A 1 113 ? 17.224 -7.752 -34.872 1.00 98.00 113 LEU A N 1
ATOM 921 C CA . LEU A 1 113 ? 18.393 -8.626 -34.962 1.00 98.00 113 LEU A CA 1
ATOM 922 C C . LEU A 1 113 ? 18.011 -9.974 -35.575 1.00 98.00 113 LEU A C 1
ATOM 924 O O . LEU A 1 113 ? 18.591 -10.363 -36.585 1.00 98.00 113 LEU A O 1
ATOM 928 N N . VAL A 1 114 ? 17.005 -10.654 -35.022 1.00 98.00 114 VAL A N 1
ATOM 929 C CA . VAL A 1 114 ? 16.547 -11.962 -35.512 1.00 98.00 114 VAL A CA 1
ATOM 930 C C . VAL A 1 114 ? 16.109 -11.884 -36.974 1.00 98.00 114 VAL A C 1
ATOM 932 O O . VAL A 1 114 ? 16.537 -12.705 -37.781 1.00 98.00 1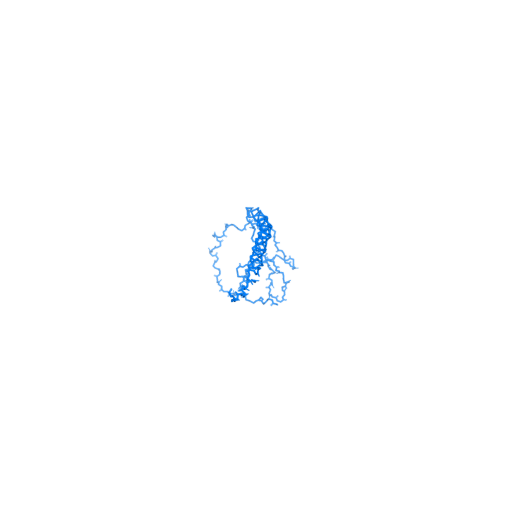14 VAL A O 1
ATOM 935 N N . GLY A 1 115 ? 15.328 -10.868 -37.349 1.00 97.88 115 GLY A N 1
ATOM 936 C CA . GLY A 1 115 ? 14.915 -10.646 -38.735 1.00 97.88 115 GLY A CA 1
ATOM 937 C C . GLY A 1 115 ? 16.101 -10.429 -39.678 1.00 97.88 115 GLY A C 1
ATOM 938 O O . GLY A 1 115 ? 16.150 -11.032 -40.748 1.00 97.88 115 GLY A O 1
ATOM 939 N N . SER A 1 116 ? 17.093 -9.633 -39.267 1.00 97.31 116 SER A N 1
ATOM 940 C CA . SER A 1 116 ? 18.325 -9.417 -40.036 1.00 97.31 116 SER A CA 1
ATOM 941 C C . SER A 1 116 ? 19.101 -10.721 -40.263 1.00 97.31 116 SER A C 1
ATOM 943 O O . SER A 1 116 ? 19.470 -11.032 -41.397 1.00 97.31 116 SER A O 1
ATOM 945 N N . TRP A 1 117 ? 19.275 -11.535 -39.215 1.00 97.12 117 TRP A N 1
ATOM 946 C CA . TRP A 1 117 ? 19.920 -12.848 -39.319 1.00 97.12 117 TRP A CA 1
ATOM 947 C C . TRP A 1 117 ? 19.153 -13.796 -40.250 1.00 97.12 117 TRP A C 1
ATOM 949 O O . TRP A 1 117 ? 19.773 -14.456 -41.081 1.00 97.12 117 TRP A O 1
ATOM 959 N N . ILE A 1 118 ? 17.816 -13.824 -40.183 1.00 97.31 118 ILE A N 1
ATOM 960 C CA . ILE A 1 118 ? 16.975 -14.626 -41.089 1.00 97.31 118 ILE A CA 1
ATOM 961 C C . ILE A 1 118 ? 17.164 -14.187 -42.548 1.00 97.31 118 ILE A C 1
ATOM 963 O O . ILE A 1 118 ? 17.349 -15.030 -43.426 1.00 97.31 118 ILE A O 1
ATOM 967 N N . LEU A 1 119 ? 17.163 -12.878 -42.822 1.00 96.25 119 LEU A N 1
ATOM 968 C CA . LEU A 1 119 ? 17.384 -12.342 -44.169 1.00 96.25 119 LEU A CA 1
ATOM 969 C C . LEU A 1 119 ? 18.783 -12.679 -44.698 1.00 96.25 119 LEU A C 1
ATOM 971 O O . LEU A 1 119 ? 18.929 -13.044 -45.866 1.00 96.25 119 LEU A O 1
ATOM 975 N N . LEU A 1 120 ? 19.808 -12.586 -43.848 1.00 94.75 120 LEU A N 1
ATOM 976 C CA . LEU A 1 120 ? 21.181 -12.948 -44.194 1.00 94.75 120 LEU A CA 1
ATOM 977 C C . LEU A 1 120 ? 21.297 -14.442 -44.521 1.00 94.75 120 LEU A C 1
ATOM 979 O O . LEU A 1 120 ? 21.857 -14.792 -45.560 1.00 94.75 120 LEU A O 1
ATOM 983 N N . LEU A 1 121 ? 20.701 -15.312 -43.702 1.00 94.31 121 LEU A N 1
ATOM 984 C CA . LEU A 1 121 ? 20.632 -16.752 -43.967 1.00 94.31 121 LEU A CA 1
ATOM 985 C C . LEU A 1 121 ? 19.912 -17.046 -45.288 1.00 94.31 121 LEU A C 1
ATOM 987 O O . LEU A 1 121 ? 20.438 -17.783 -46.118 1.00 94.31 121 LEU A O 1
ATOM 991 N N . PHE A 1 122 ? 18.761 -16.416 -45.541 1.00 95.00 122 PHE A N 1
ATOM 992 C CA . PHE A 1 122 ? 18.032 -16.571 -46.802 1.00 95.00 122 PHE A CA 1
ATOM 993 C C . PHE A 1 122 ? 18.875 -16.150 -48.017 1.00 95.00 122 PHE A C 1
ATOM 995 O O . PHE A 1 122 ? 18.883 -16.836 -49.043 1.00 95.00 122 PHE A O 1
ATOM 1002 N N . LYS A 1 123 ? 19.632 -15.049 -47.906 1.00 93.19 123 LYS A N 1
ATOM 1003 C CA . LYS A 1 123 ? 20.553 -14.587 -48.958 1.00 93.19 123 LYS A CA 1
ATOM 1004 C C . LYS A 1 123 ? 21.708 -15.563 -49.196 1.00 93.19 123 LYS A C 1
ATOM 1006 O O . LYS A 1 123 ? 22.103 -15.727 -50.349 1.00 93.19 123 LYS A O 1
ATOM 1011 N N . LEU A 1 124 ? 22.231 -16.203 -48.150 1.00 91.25 124 LEU A N 1
ATOM 1012 C CA . LEU A 1 124 ? 23.279 -17.224 -48.266 1.00 91.25 124 LEU A CA 1
ATOM 1013 C C . LEU A 1 124 ? 22.753 -18.500 -48.936 1.00 91.25 124 LEU A C 1
ATOM 1015 O O . LEU A 1 124 ? 23.388 -19.006 -49.859 1.00 91.25 124 LEU A O 1
ATOM 1019 N N . LEU A 1 125 ? 21.557 -18.957 -48.554 1.00 88.69 125 LEU A N 1
ATOM 1020 C CA . LEU A 1 125 ? 20.899 -20.115 -49.170 1.00 88.69 125 LEU A CA 1
ATOM 1021 C C . LEU A 1 125 ? 20.557 -19.864 -50.648 1.00 88.69 125 LEU A C 1
ATOM 1023 O O . LEU A 1 125 ? 20.804 -20.717 -51.495 1.00 88.69 125 LEU A O 1
ATOM 1027 N N . SER A 1 126 ? 20.065 -18.665 -50.982 1.00 85.81 126 SER A N 1
ATOM 1028 C CA . SER A 1 126 ? 19.693 -18.302 -52.360 1.00 85.81 126 SER A CA 1
ATOM 1029 C C . SER A 1 126 ? 20.898 -18.168 -53.301 1.00 85.81 126 SER A C 1
ATOM 1031 O O . SER A 1 126 ? 20.775 -18.425 -54.495 1.00 85.81 126 SER A O 1
ATOM 1033 N N . LYS A 1 127 ? 22.072 -17.762 -52.794 1.00 75.44 127 LYS A N 1
ATOM 1034 C CA . LYS A 1 127 ? 23.302 -17.643 -53.600 1.00 75.44 127 LYS A CA 1
ATOM 1035 C C . LYS A 1 127 ? 24.004 -18.986 -53.825 1.00 75.44 127 LYS A C 1
ATOM 1037 O O . LYS A 1 127 ? 24.641 -19.155 -54.859 1.00 75.44 127 LYS A O 1
ATOM 1042 N N . GLY A 1 128 ? 23.860 -19.942 -52.905 1.00 60.44 128 GLY A N 1
ATOM 1043 C CA . GLY A 1 128 ? 24.436 -21.286 -53.037 1.00 60.44 128 GLY A CA 1
ATOM 1044 C C . GLY A 1 128 ? 23.766 -22.168 -54.100 1.00 60.44 128 GLY A C 1
ATOM 1045 O O . GLY A 1 128 ? 24.361 -23.149 -54.530 1.00 60.44 128 GLY A O 1
ATOM 1046 N N . GLY A 1 129 ? 22.557 -21.816 -54.554 1.00 58.16 129 GLY A N 1
ATOM 1047 C CA . GLY A 1 129 ? 21.792 -22.595 -55.538 1.00 58.16 129 GLY A CA 1
ATOM 1048 C C . GLY A 1 129 ? 22.066 -22.275 -57.014 1.00 58.16 129 GLY A C 1
ATOM 1049 O O . GLY A 1 129 ? 21.561 -22.984 -57.876 1.00 58.16 129 GLY A O 1
ATOM 1050 N N . ALA A 1 130 ? 22.841 -21.232 -57.334 1.00 58.06 130 ALA A N 1
ATOM 1051 C CA . ALA A 1 130 ? 23.012 -20.764 -58.717 1.00 58.06 130 ALA A CA 1
ATOM 1052 C C . ALA A 1 130 ? 24.288 -21.267 -59.426 1.00 58.06 130 ALA A C 1
ATOM 1054 O O . ALA A 1 130 ? 24.473 -20.980 -60.604 1.00 58.06 130 ALA A O 1
ATOM 1055 N N . ALA A 1 131 ? 25.175 -21.999 -58.740 1.00 57.03 131 ALA A N 1
ATOM 1056 C CA . ALA A 1 131 ? 26.491 -22.381 -59.278 1.00 57.03 131 ALA A CA 1
ATOM 1057 C C . ALA A 1 131 ? 26.638 -23.867 -59.676 1.00 57.03 131 ALA A C 1
ATOM 1059 O O . ALA A 1 131 ? 27.694 -24.260 -60.163 1.00 57.03 131 ALA A O 1
ATOM 1060 N N . ALA A 1 132 ? 25.612 -24.703 -59.499 1.00 58.44 132 ALA A N 1
ATOM 1061 C CA . ALA A 1 132 ? 25.675 -26.136 -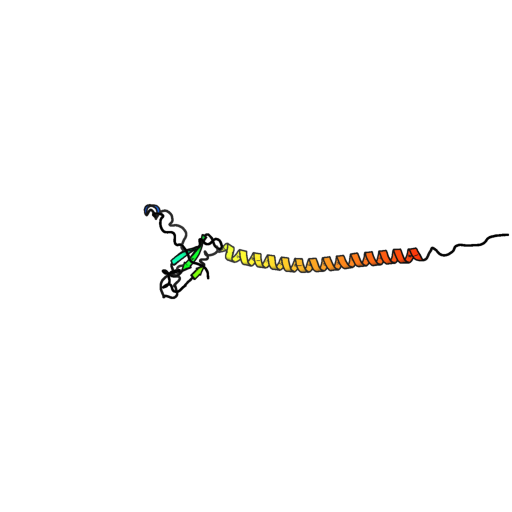59.807 1.00 58.44 132 ALA A CA 1
ATOM 1062 C C . ALA A 1 132 ? 24.846 -26.468 -61.059 1.00 58.44 132 ALA A C 1
ATOM 1064 O O . ALA A 1 132 ? 23.737 -26.984 -60.960 1.00 58.44 132 ALA A O 1
ATOM 1065 N N . GLY A 1 133 ? 25.355 -26.126 -62.247 1.00 56.28 133 GLY A N 1
ATOM 1066 C CA . GLY A 1 133 ? 24.588 -26.308 -63.482 1.00 56.28 133 GLY A CA 1
ATOM 1067 C C . GLY A 1 133 ? 25.353 -26.183 -64.796 1.00 56.28 133 GLY A C 1
ATOM 1068 O O . GLY A 1 133 ? 24.780 -25.664 -65.742 1.00 56.28 133 GLY A O 1
ATOM 1069 N N . GLN A 1 134 ? 26.606 -26.645 -64.893 1.00 52.50 134 GLN A N 1
ATOM 1070 C CA . GLN A 1 134 ? 27.221 -26.984 -66.189 1.00 52.50 134 GLN A CA 1
ATOM 1071 C C . GLN A 1 134 ? 28.108 -28.230 -66.043 1.00 52.50 134 GLN A C 1
ATOM 1073 O O . GLN A 1 134 ? 29.287 -28.144 -65.715 1.00 52.50 134 GLN A O 1
ATOM 1078 N N . VAL A 1 135 ? 27.517 -29.402 -66.289 1.00 54.97 135 VAL A N 1
ATOM 1079 C CA . VAL A 1 135 ? 28.244 -30.627 -66.647 1.00 54.97 135 VAL A CA 1
ATOM 1080 C C . VAL A 1 135 ? 28.564 -30.508 -68.135 1.00 54.97 135 VAL A C 1
ATOM 1082 O O . VAL A 1 135 ? 27.659 -30.550 -68.968 1.00 54.97 135 VAL A O 1
ATOM 1085 N N . GLN A 1 136 ? 29.834 -30.302 -68.476 1.00 53.91 136 GLN A N 1
ATOM 1086 C CA . GLN A 1 136 ? 30.300 -30.448 -69.852 1.00 53.91 136 GLN A CA 1
ATOM 1087 C C . GLN A 1 136 ? 30.388 -31.947 -70.165 1.00 53.91 136 GLN A C 1
ATOM 1089 O O . GLN A 1 136 ? 31.329 -32.620 -69.756 1.00 53.91 136 GLN A O 1
ATOM 1094 N N . ASN A 1 137 ? 29.384 -32.462 -70.877 1.00 50.94 137 ASN A N 1
ATOM 1095 C CA . ASN A 1 137 ? 29.534 -33.659 -71.698 1.00 50.94 137 ASN A CA 1
ATOM 1096 C C . ASN A 1 137 ? 30.175 -33.227 -73.023 1.00 50.94 137 ASN A C 1
ATOM 1098 O O . ASN A 1 137 ? 29.630 -32.369 -73.715 1.00 50.94 137 ASN A O 1
ATOM 1102 N N . GLY A 1 138 ? 31.320 -33.812 -73.362 1.00 46.59 138 GLY A N 1
ATOM 1103 C CA . GLY A 1 138 ? 32.062 -33.512 -74.586 1.00 46.59 138 GLY A CA 1
ATOM 1104 C C . GLY A 1 138 ? 33.154 -34.545 -74.831 1.00 46.59 138 GLY A C 1
ATOM 1105 O O . GLY A 1 138 ? 34.337 -34.244 -74.736 1.00 46.59 138 GLY A O 1
ATOM 1106 N N . SER A 1 139 ? 32.711 -35.777 -75.050 1.00 63.34 139 SER A N 1
ATOM 1107 C CA . SER A 1 139 ? 33.453 -36.926 -75.563 1.00 63.34 139 SER A CA 1
ATOM 1108 C C . SER A 1 139 ? 33.956 -36.713 -77.001 1.00 63.34 139 SER A C 1
ATOM 1110 O O . SER A 1 139 ? 33.230 -36.148 -77.812 1.00 63.34 139 SER A O 1
ATOM 1112 N N . GLU A 1 140 ? 35.140 -37.275 -77.276 1.00 57.88 140 GLU A N 1
ATOM 1113 C CA . GLU A 1 140 ? 35.616 -37.826 -78.566 1.00 57.88 140 GLU A CA 1
ATOM 1114 C C . GLU A 1 140 ? 35.779 -36.882 -79.777 1.00 57.88 140 GLU A C 1
ATOM 1116 O O . GLU A 1 140 ? 34.808 -36.540 -80.447 1.00 57.88 140 GLU A O 1
ATOM 1121 N N . LEU A 1 141 ? 37.032 -36.538 -80.122 1.00 46.53 141 LEU A N 1
ATOM 1122 C CA . LEU A 1 141 ? 37.867 -37.160 -81.182 1.00 46.53 141 LEU A CA 1
ATOM 1123 C C . LEU A 1 141 ? 39.164 -36.364 -81.410 1.00 46.53 141 LEU A C 1
ATOM 1125 O O . LEU A 1 141 ? 39.091 -35.120 -81.523 1.00 46.53 141 LEU A O 1
#

pLDDT: mean 78.99, std 22.21, range [28.67, 98.31]

Sequence (141 aa):
MIEATQCNPLRSFDQSKENVVKESEEVTTVPVTCHCGKASKLRTSWTDENPGRRFFCCENYGEGNGCGFFLWYDKPMCEQSKWLIPSLLRRVRMQEAENIRARHREKLLWFALVGSWILLLFKL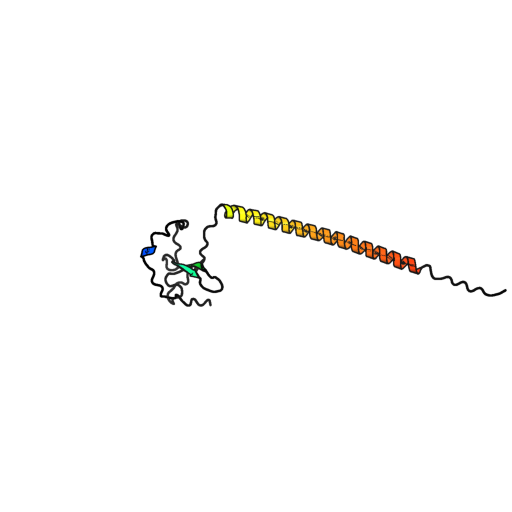LSKGGAAAGQVQNGSEL

Solvent-accessible surface area (backbone atoms only — not comparable to full-atom values): 9135 Å² total; per-residue (Å²): 134,85,81,72,76,77,88,80,84,88,74,87,78,68,79,86,61,76,82,78,80,81,80,86,90,82,88,73,98,64,83,58,62,24,86,82,76,41,73,37,41,80,45,67,35,78,47,91,92,43,64,74,44,38,28,36,23,26,83,43,52,78,43,100,86,31,77,70,34,73,43,79,54,74,78,83,74,54,76,66,53,70,55,46,52,62,53,51,55,50,50,53,55,51,50,52,55,50,50,54,54,50,52,52,51,51,50,53,52,48,51,52,50,54,52,50,52,51,52,51,50,50,53,54,58,62,60,68,69,76,77,82,83,79,84,84,84,81,81,88,134